Protein AF-A0A317D8Z8-F1 (afdb_monomer_lite)

Foldseek 3Di:
DDAQADEWEPPDFDWDADPVRAIETPLLVVLVVLPQAQAAPPDDAAADELWEWEDDPQFIFIATNVRDGSTTDGDDQDPVSVVNCVVVQWHWYKYFDDPPPDDDDDDPDDPVVVNVCNVSSRMGIHIYGYDD

Organism: NCBI:txid2202420

pLDDT: mean 81.43, std 15.43, range [30.66, 97.88]

Structure (mmCIF, N/CA/C/O backbone):
data_AF-A0A317D8Z8-F1
#
_entry.id   AF-A0A317D8Z8-F1
#
loop_
_atom_site.group_PDB
_atom_site.id
_atom_site.type_symbol
_atom_site.label_atom_id
_atom_site.label_alt_id
_atom_site.label_comp_id
_atom_site.label_asym_id
_atom_site.label_entity_id
_atom_site.label_seq_id
_atom_site.pdbx_PDB_ins_code
_atom_site.Cartn_x
_atom_site.Cartn_y
_atom_site.Cartn_z
_atom_site.occupancy
_atom_site.B_iso_or_equiv
_atom_site.auth_seq_id
_atom_site.auth_comp_id
_atom_site.auth_asym_id
_atom_site.auth_atom_id
_atom_site.pdbx_PDB_model_num
ATOM 1 N N . MET A 1 1 ? 22.132 2.316 -5.472 1.00 50.62 1 MET A N 1
ATOM 2 C CA . MET A 1 1 ? 20.976 1.588 -6.041 1.00 50.62 1 MET A CA 1
ATOM 3 C C . MET A 1 1 ? 19.724 2.402 -5.769 1.00 50.62 1 MET A C 1
ATOM 5 O O . MET A 1 1 ? 19.589 2.885 -4.653 1.00 50.62 1 MET A O 1
ATOM 9 N N . GLY A 1 2 ? 18.871 2.618 -6.773 1.00 65.62 2 GLY A N 1
ATOM 10 C CA . GLY A 1 2 ? 17.578 3.280 -6.573 1.00 65.62 2 GLY A CA 1
ATOM 11 C C . GLY A 1 2 ? 16.590 2.358 -5.855 1.00 65.62 2 GLY A C 1
ATOM 12 O O . GLY A 1 2 ? 16.702 1.140 -5.967 1.00 65.62 2 GLY A O 1
ATOM 13 N N . VAL A 1 3 ? 15.646 2.935 -5.114 1.00 75.38 3 VAL A N 1
ATOM 14 C CA . VAL A 1 3 ? 14.553 2.207 -4.458 1.00 75.38 3 VAL A CA 1
ATOM 15 C C . VAL A 1 3 ? 13.269 2.421 -5.255 1.00 75.38 3 VAL A C 1
ATOM 17 O O . VAL A 1 3 ? 12.921 3.560 -5.558 1.00 75.38 3 VAL A O 1
ATOM 20 N N . ALA A 1 4 ? 12.558 1.337 -5.568 1.00 85.25 4 ALA A N 1
ATOM 21 C CA . ALA A 1 4 ? 11.217 1.405 -6.135 1.00 85.25 4 ALA A CA 1
ATOM 22 C C . ALA A 1 4 ? 10.199 1.712 -5.026 1.00 85.25 4 ALA A C 1
ATOM 24 O O . ALA A 1 4 ? 9.895 0.848 -4.203 1.00 85.25 4 ALA A O 1
ATOM 25 N N . VAL A 1 5 ? 9.697 2.948 -4.990 1.00 86.94 5 VAL A N 1
ATOM 26 C CA . VAL A 1 5 ? 8.629 3.387 -4.076 1.00 86.94 5 VAL A CA 1
ATOM 27 C C . VAL A 1 5 ? 7.332 3.548 -4.860 1.00 86.94 5 VAL A C 1
ATOM 29 O O . VAL A 1 5 ? 7.341 4.201 -5.902 1.00 86.94 5 VAL A O 1
ATOM 32 N N . ALA A 1 6 ? 6.232 2.984 -4.370 1.00 87.94 6 ALA A N 1
ATOM 33 C CA . ALA A 1 6 ? 4.898 3.181 -4.930 1.00 87.94 6 ALA A CA 1
ATOM 34 C C . ALA A 1 6 ? 4.009 3.897 -3.914 1.00 87.94 6 ALA A C 1
ATOM 36 O O . ALA A 1 6 ? 3.829 3.401 -2.802 1.00 87.94 6 ALA A O 1
ATOM 37 N N . TRP A 1 7 ? 3.456 5.046 -4.300 1.00 87.56 7 TRP A N 1
ATOM 38 C CA . TRP A 1 7 ? 2.478 5.768 -3.491 1.00 87.56 7 TRP A CA 1
ATOM 39 C C . TRP A 1 7 ? 1.064 5.445 -3.959 1.00 87.56 7 TRP A C 1
ATOM 41 O O . TRP A 1 7 ? 0.761 5.540 -5.150 1.00 87.56 7 TRP A O 1
ATOM 51 N N . PHE A 1 8 ? 0.208 5.094 -3.012 1.00 88.25 8 PHE A N 1
ATOM 52 C CA . PHE A 1 8 ? -1.209 4.843 -3.205 1.00 88.25 8 PHE A CA 1
ATOM 53 C C . PHE A 1 8 ? -1.992 5.766 -2.282 1.00 88.25 8 PHE A C 1
ATOM 55 O O . PHE A 1 8 ? -1.655 5.926 -1.108 1.00 88.25 8 PHE A O 1
ATOM 62 N N . GLU A 1 9 ? -3.058 6.344 -2.814 1.00 86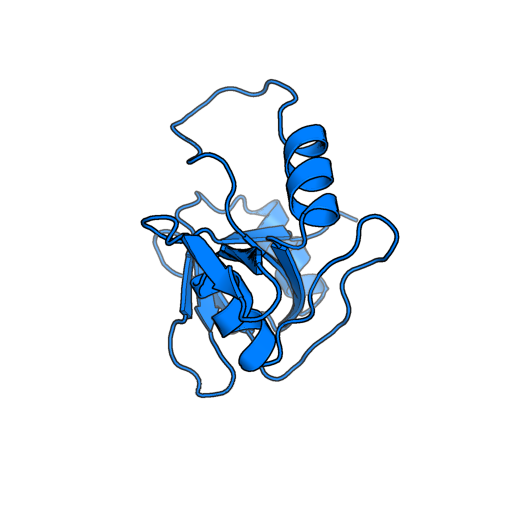.00 9 GLU A N 1
ATOM 63 C CA . GLU A 1 9 ? -3.938 7.227 -2.065 1.00 86.00 9 GLU A CA 1
ATOM 64 C C . GLU A 1 9 ? -5.396 6.801 -2.245 1.00 86.00 9 GLU A C 1
ATOM 66 O O . GLU A 1 9 ? -5.761 6.229 -3.280 1.00 86.00 9 GLU A O 1
ATOM 71 N N . PRO A 1 10 ? -6.247 7.043 -1.239 1.00 81.00 10 PRO A N 1
ATOM 72 C CA . PRO A 1 10 ? -7.679 6.908 -1.421 1.00 81.00 10 PRO A CA 1
ATOM 73 C C . PRO A 1 10 ? -8.185 7.907 -2.468 1.00 81.00 10 PRO A C 1
ATOM 75 O O . PRO A 1 10 ? -7.787 9.069 -2.474 1.00 81.00 10 PRO A O 1
ATOM 78 N N . ALA A 1 11 ? -9.130 7.479 -3.310 1.00 79.62 11 ALA A N 1
ATOM 79 C CA . ALA A 1 11 ? -9.782 8.366 -4.280 1.00 79.62 11 ALA A CA 1
ATOM 80 C C . ALA A 1 11 ? -10.514 9.545 -3.607 1.00 79.62 11 ALA A C 1
ATOM 82 O O . ALA A 1 11 ? -10.665 10.614 -4.195 1.00 79.62 11 ALA A O 1
ATOM 83 N N . SER A 1 12 ? -10.974 9.351 -2.369 1.00 80.38 12 SER A N 1
ATOM 84 C CA . SER A 1 12 ? -11.527 10.392 -1.510 1.00 80.38 12 SER A CA 1
ATOM 85 C C . SER A 1 12 ? -11.217 10.039 -0.061 1.00 80.38 12 SER A C 1
ATOM 87 O O . SER A 1 12 ? -11.571 8.954 0.381 1.00 80.38 12 SER A O 1
ATOM 89 N N . ALA A 1 13 ? -10.544 10.930 0.669 1.00 82.19 13 ALA A N 1
ATOM 90 C CA . ALA A 1 13 ? -10.192 10.679 2.062 1.00 82.19 13 ALA A CA 1
ATOM 91 C C . ALA A 1 13 ? -11.448 10.662 2.949 1.00 82.19 13 ALA A C 1
ATOM 93 O O . ALA A 1 13 ? -12.127 11.686 3.090 1.00 82.19 13 ALA A O 1
ATOM 94 N N . ALA A 1 14 ? -11.722 9.525 3.588 1.00 85.50 14 ALA A N 1
ATOM 95 C CA . ALA A 1 14 ? -12.841 9.363 4.507 1.00 85.50 14 ALA A CA 1
ATOM 96 C C . ALA A 1 14 ? -12.341 9.399 5.956 1.00 85.50 14 ALA A C 1
ATOM 98 O O . ALA A 1 14 ? -11.739 8.453 6.453 1.00 85.50 14 ALA A O 1
ATOM 99 N N . TRP A 1 15 ? -12.588 10.506 6.654 1.00 86.31 15 TRP A N 1
ATOM 100 C CA . TRP A 1 15 ? -12.157 10.663 8.042 1.00 86.31 15 TRP A CA 1
ATOM 101 C C . TRP A 1 15 ? -13.209 10.138 9.012 1.00 86.31 15 TRP A C 1
ATOM 103 O O . TRP A 1 15 ? -14.380 10.498 8.910 1.00 86.31 15 TRP A O 1
ATOM 113 N N . THR A 1 16 ? -12.772 9.342 9.982 1.00 83.69 16 THR A N 1
ATOM 114 C CA . THR A 1 16 ? -13.607 8.820 11.065 1.00 83.69 16 THR A CA 1
ATOM 115 C C . THR A 1 16 ? -12.988 9.148 12.417 1.00 83.69 16 THR A C 1
ATOM 117 O O . THR A 1 16 ? -11.798 9.446 12.522 1.00 83.69 16 THR A O 1
ATOM 120 N N . GLU A 1 17 ? -13.810 9.112 13.456 1.00 86.81 17 GLU A N 1
ATOM 121 C CA . GLU A 1 17 ? -13.383 9.262 14.841 1.00 86.81 17 GLU A CA 1
ATOM 122 C C . GLU A 1 17 ? -13.410 7.890 15.521 1.00 86.81 17 GLU A C 1
ATOM 124 O O . GLU A 1 17 ? -14.349 7.110 15.346 1.00 86.81 17 GLU A O 1
ATOM 129 N N . THR A 1 18 ? -12.350 7.557 16.251 1.00 79.56 18 THR A N 1
ATOM 130 C CA . THR A 1 18 ? -12.292 6.345 17.065 1.00 79.56 18 THR A CA 1
ATOM 131 C C . THR A 1 18 ? -13.128 6.525 18.330 1.00 79.56 18 THR A C 1
ATOM 133 O O . THR A 1 18 ? -13.425 7.638 18.757 1.00 79.56 18 THR A O 1
ATOM 136 N N . LEU A 1 19 ? -13.427 5.419 19.016 1.00 79.19 19 LEU A N 1
ATOM 137 C CA . LEU A 1 19 ? -14.090 5.448 20.328 1.00 79.19 19 LEU A CA 1
ATOM 138 C C . LEU A 1 19 ? -13.326 6.273 21.383 1.00 79.19 19 LEU A C 1
ATOM 140 O O . LEU A 1 19 ? -13.909 6.689 22.377 1.00 79.19 19 LEU A O 1
ATOM 144 N N . THR A 1 20 ? -12.027 6.506 21.174 1.00 81.44 20 THR A N 1
ATOM 145 C CA . THR A 1 20 ? -11.161 7.313 22.046 1.00 81.44 20 THR A CA 1
ATOM 146 C C . THR A 1 20 ? -11.075 8.783 21.618 1.00 81.44 20 THR A C 1
ATOM 148 O O . THR A 1 20 ? -10.217 9.505 22.121 1.00 81.44 20 THR A O 1
ATOM 151 N N . GLY A 1 21 ? -11.911 9.226 20.674 1.00 78.81 21 GLY A N 1
ATOM 152 C CA . GLY A 1 21 ? -11.934 10.604 20.171 1.00 78.81 21 GLY A CA 1
ATOM 153 C C . GLY A 1 21 ? -10.776 10.954 19.232 1.00 78.81 21 GLY A C 1
ATOM 154 O O . GLY A 1 21 ? -10.483 12.123 18.992 1.00 78.81 21 GLY A O 1
ATOM 155 N N . SER A 1 22 ? -10.042 9.954 18.734 1.00 80.56 22 SER A N 1
ATOM 156 C CA . SER A 1 22 ? -8.927 10.179 17.811 1.00 80.56 22 SER A CA 1
ATOM 157 C C . SER A 1 22 ? -9.432 10.157 16.377 1.00 80.56 22 SER A C 1
ATOM 159 O O . SER A 1 22 ? -10.160 9.252 15.985 1.00 80.56 22 SER A O 1
ATOM 161 N N . ARG A 1 23 ? -9.030 11.134 15.567 1.00 82.50 23 ARG A N 1
ATOM 162 C CA . ARG A 1 23 ? -9.386 11.170 14.148 1.00 82.50 23 ARG A CA 1
ATOM 163 C C . ARG A 1 23 ? -8.416 10.308 13.339 1.00 82.50 23 ARG A C 1
ATOM 165 O O . ARG A 1 23 ? -7.207 10.491 13.449 1.00 82.50 23 ARG A O 1
ATOM 172 N N . CYS A 1 24 ? -8.931 9.418 12.499 1.00 84.00 24 CYS A N 1
ATOM 173 C CA . CYS A 1 24 ? -8.144 8.595 11.579 1.00 84.00 24 CYS A CA 1
ATOM 174 C C . CYS A 1 24 ? -8.772 8.572 10.181 1.00 84.00 24 CYS A C 1
ATOM 176 O O . CYS A 1 24 ? -9.927 8.963 9.997 1.00 84.00 24 CYS A O 1
ATOM 178 N N . GLU A 1 25 ? -7.997 8.155 9.179 1.00 89.12 25 GLU A N 1
ATOM 179 C CA . GLU A 1 25 ? -8.529 7.940 7.835 1.00 89.12 25 GLU A CA 1
ATOM 180 C C . GLU A 1 25 ? -8.924 6.472 7.659 1.00 89.12 25 GLU A C 1
ATOM 182 O O . GLU A 1 25 ? -8.140 5.563 7.932 1.00 89.12 25 GLU A O 1
ATOM 187 N N . ALA A 1 26 ? -10.168 6.250 7.246 1.00 88.94 26 ALA A N 1
ATOM 188 C CA . ALA A 1 26 ? -10.822 4.953 7.286 1.00 88.94 26 ALA A CA 1
ATOM 189 C C . ALA A 1 26 ? -10.131 3.909 6.403 1.00 88.94 26 ALA A C 1
ATOM 191 O O . ALA A 1 26 ? -10.052 2.742 6.786 1.00 88.94 26 ALA A O 1
ATOM 192 N N . GLN A 1 27 ? -9.618 4.300 5.238 1.00 91.44 27 GLN A N 1
ATOM 193 C CA . GLN A 1 27 ? -8.992 3.363 4.312 1.00 91.44 27 GLN A CA 1
ATOM 194 C C . GLN A 1 27 ? -7.560 3.016 4.740 1.00 91.44 27 GLN A C 1
ATOM 196 O O . GLN A 1 27 ? -7.137 1.872 4.582 1.00 91.44 27 GLN A O 1
ATOM 201 N N . VAL A 1 28 ? -6.829 3.941 5.363 1.00 91.44 28 VAL A N 1
ATOM 202 C CA . VAL A 1 28 ? -5.548 3.652 6.020 1.00 91.44 28 VAL A CA 1
ATOM 203 C C . VAL A 1 28 ? -5.764 2.663 7.157 1.00 91.44 28 VAL A C 1
ATOM 205 O O . VAL A 1 28 ? -5.037 1.675 7.245 1.00 91.44 28 VAL A O 1
ATOM 208 N N . GLU A 1 29 ? -6.785 2.874 7.989 1.00 91.69 29 GLU A N 1
ATOM 209 C CA . GLU A 1 29 ? -7.122 1.918 9.047 1.00 91.69 29 GLU A CA 1
ATOM 210 C C . GLU A 1 29 ? -7.552 0.562 8.479 1.00 91.69 29 GLU A C 1
ATOM 212 O O . GLU A 1 29 ? -7.149 -0.471 9.009 1.00 91.69 29 GLU A O 1
ATOM 217 N N . ALA A 1 30 ? -8.290 0.530 7.366 1.00 92.62 30 ALA A N 1
ATOM 218 C CA . ALA A 1 30 ? -8.622 -0.718 6.683 1.00 92.62 30 ALA A CA 1
ATOM 219 C C . ALA A 1 30 ? -7.364 -1.456 6.195 1.00 92.62 30 ALA A C 1
ATOM 221 O O . ALA A 1 30 ? -7.239 -2.658 6.425 1.00 92.62 30 ALA A O 1
ATOM 222 N N . ALA A 1 31 ? -6.399 -0.752 5.592 1.00 94.19 31 ALA A N 1
ATOM 223 C CA . ALA A 1 31 ? -5.124 -1.346 5.191 1.00 94.19 31 ALA A CA 1
ATOM 224 C C . ALA A 1 31 ? -4.357 -1.907 6.401 1.00 94.19 31 ALA A C 1
ATOM 226 O O . ALA A 1 31 ? -3.816 -3.013 6.335 1.00 94.19 31 ALA A O 1
ATOM 227 N N . ILE A 1 32 ? -4.364 -1.181 7.525 1.00 92.88 32 ILE A N 1
ATOM 228 C CA . ILE A 1 32 ? -3.735 -1.611 8.780 1.00 92.88 32 ILE A CA 1
ATOM 229 C C . ILE A 1 32 ? -4.403 -2.861 9.350 1.00 92.88 32 ILE A C 1
ATOM 231 O O . ILE A 1 32 ? -3.707 -3.811 9.712 1.00 92.88 32 ILE A O 1
ATOM 235 N N . LEU A 1 33 ? -5.735 -2.901 9.386 1.00 93.44 33 LEU A N 1
ATOM 236 C CA . LEU A 1 33 ? -6.504 -4.066 9.835 1.00 93.44 33 LEU A CA 1
ATOM 237 C C . LEU A 1 33 ? -6.269 -5.293 8.945 1.00 93.44 33 LEU A C 1
ATOM 239 O O . LEU A 1 33 ? -6.236 -6.417 9.439 1.00 93.44 33 LEU A O 1
ATOM 243 N N . LEU A 1 34 ? -6.043 -5.074 7.649 1.00 95.31 34 LEU A N 1
ATOM 244 C CA . LEU A 1 34 ? -5.660 -6.100 6.677 1.00 95.31 34 LEU A CA 1
ATOM 245 C C . LEU A 1 34 ? -4.154 -6.447 6.723 1.00 95.31 34 LEU A C 1
ATOM 247 O O . LEU A 1 34 ? -3.659 -7.219 5.903 1.00 95.31 34 LEU A O 1
ATOM 251 N N . GLY A 1 35 ? -3.397 -5.911 7.682 1.00 94.06 35 GLY A N 1
ATOM 252 C CA . GLY A 1 35 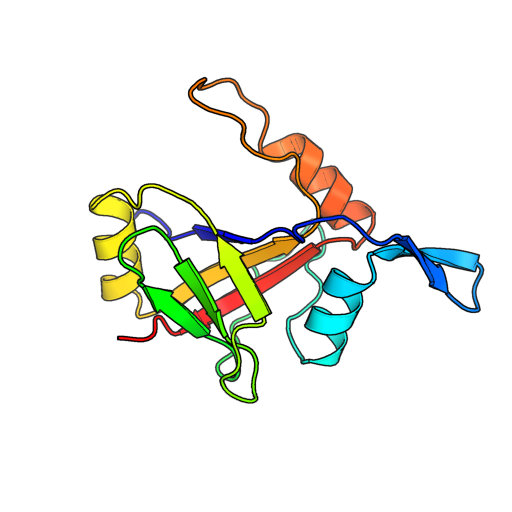? -2.017 -6.313 7.953 1.00 94.06 35 GLY A CA 1
ATOM 253 C C . GLY A 1 35 ? -0.935 -5.491 7.251 1.00 94.06 35 GLY A C 1
ATOM 254 O O . GLY A 1 35 ? 0.230 -5.893 7.291 1.00 94.06 35 GLY A O 1
ATOM 255 N N . LEU A 1 36 ? -1.268 -4.351 6.634 1.00 94.19 36 LEU A N 1
ATOM 256 C CA . LEU A 1 36 ? -0.265 -3.387 6.179 1.00 94.19 36 LEU A CA 1
ATOM 257 C C . LEU A 1 36 ? 0.208 -2.535 7.377 1.00 94.19 36 LEU A C 1
ATOM 259 O O . LEU A 1 36 ? -0.585 -1.795 7.949 1.00 94.19 36 LEU A O 1
ATOM 263 N N . PRO A 1 37 ? 1.480 -2.585 7.800 1.00 91.88 37 PRO A N 1
ATOM 264 C CA . PRO A 1 37 ? 1.914 -1.924 9.026 1.00 91.88 37 PRO A CA 1
ATOM 265 C C . PRO A 1 37 ? 1.760 -0.403 8.968 1.00 91.88 37 PRO A C 1
ATOM 267 O O . PRO A 1 37 ? 2.155 0.243 7.994 1.00 91.88 37 PRO A O 1
ATOM 270 N N . ARG A 1 38 ? 1.269 0.184 10.064 1.00 90.81 38 ARG A N 1
ATOM 271 C CA . ARG A 1 38 ? 1.345 1.632 10.286 1.00 90.81 38 ARG A CA 1
ATOM 272 C C . ARG A 1 38 ? 2.810 2.063 10.267 1.00 90.81 38 ARG A C 1
ATOM 274 O O . ARG A 1 38 ? 3.649 1.402 10.882 1.00 90.81 38 ARG A O 1
ATOM 281 N N . TRP A 1 39 ? 3.122 3.165 9.589 1.00 87.12 39 TRP A N 1
ATOM 282 C CA . TRP A 1 39 ? 4.506 3.607 9.422 1.00 87.12 39 TRP A CA 1
ATOM 283 C C . TRP A 1 39 ? 4.847 4.814 10.311 1.00 87.12 39 TRP A C 1
ATOM 285 O O . TRP A 1 39 ? 4.517 5.946 9.954 1.00 87.12 39 TRP A O 1
ATOM 295 N N . PRO A 1 40 ? 5.523 4.615 11.460 1.00 78.88 40 PRO A N 1
ATOM 296 C CA . PRO A 1 40 ? 5.958 5.719 12.309 1.00 78.88 40 PRO A CA 1
ATOM 297 C C . PRO A 1 40 ? 7.173 6.455 11.716 1.00 78.88 40 PRO A C 1
ATOM 299 O O . PRO A 1 40 ? 7.915 5.931 10.886 1.00 78.88 40 PRO A O 1
ATOM 302 N N . SER A 1 41 ? 7.408 7.686 12.176 1.00 64.75 41 SER A N 1
ATOM 303 C CA . SER A 1 41 ? 8.382 8.635 11.610 1.00 64.75 41 SER A CA 1
ATOM 304 C C . SER A 1 41 ? 9.854 8.189 11.603 1.00 64.75 41 SER A C 1
ATOM 306 O O . SER A 1 41 ? 10.636 8.781 10.861 1.00 64.75 41 SER A O 1
ATOM 308 N N . ALA A 1 42 ? 10.230 7.145 12.351 1.00 61.00 42 ALA A N 1
ATOM 309 C CA . ALA A 1 42 ? 11.627 6.809 12.648 1.00 61.00 42 ALA A CA 1
ATOM 310 C C . ALA A 1 42 ? 12.111 5.428 12.159 1.00 61.00 42 ALA A C 1
ATOM 312 O O . ALA A 1 42 ? 13.244 5.052 12.457 1.00 61.00 42 ALA A O 1
ATOM 313 N N . THR A 1 43 ? 11.301 4.654 11.432 1.00 70.31 43 THR A N 1
ATOM 314 C CA . THR A 1 43 ? 11.677 3.284 11.034 1.00 70.31 43 THR A CA 1
ATOM 315 C C . THR A 1 43 ? 11.646 3.082 9.525 1.00 70.31 43 THR A C 1
ATOM 317 O O . THR A 1 43 ? 10.929 3.765 8.797 1.00 70.31 43 THR A O 1
ATOM 320 N N . HIS A 1 44 ? 12.435 2.131 9.024 1.00 79.88 44 HIS A N 1
ATOM 321 C CA . HIS A 1 44 ? 12.216 1.612 7.676 1.00 79.88 44 HIS A CA 1
ATOM 322 C C . HIS A 1 44 ? 10.894 0.823 7.646 1.00 79.88 44 HIS A C 1
ATOM 324 O O . HIS A 1 44 ? 10.586 0.154 8.637 1.00 79.88 44 HIS A O 1
ATOM 330 N N . PRO A 1 45 ? 10.123 0.865 6.541 1.00 84.88 45 PRO A N 1
ATOM 331 C CA . PRO A 1 45 ? 8.939 0.025 6.395 1.00 84.88 45 PRO A CA 1
ATOM 332 C C . PRO A 1 45 ? 9.293 -1.448 6.614 1.00 84.88 45 PRO A C 1
ATOM 334 O O . PRO A 1 45 ? 10.340 -1.911 6.151 1.00 84.88 45 PRO A O 1
ATOM 337 N N . ALA A 1 46 ? 8.433 -2.189 7.309 1.00 90.38 46 ALA A N 1
ATOM 338 C CA . ALA A 1 46 ? 8.619 -3.627 7.474 1.00 90.38 46 ALA A CA 1
ATOM 339 C C . ALA A 1 46 ? 8.413 -4.354 6.136 1.00 90.38 46 ALA A C 1
ATOM 341 O O . ALA A 1 46 ? 7.808 -3.812 5.214 1.00 90.38 46 ALA A O 1
ATOM 342 N N . ARG A 1 47 ? 8.906 -5.588 6.013 1.00 92.81 47 ARG A N 1
ATOM 343 C CA . ARG A 1 47 ? 8.601 -6.445 4.860 1.00 92.81 47 ARG A CA 1
ATOM 344 C C . ARG A 1 47 ? 7.362 -7.284 5.162 1.00 92.81 47 ARG A C 1
ATOM 346 O O . ARG A 1 47 ? 7.305 -7.905 6.219 1.00 92.81 47 ARG A O 1
ATOM 353 N N . VAL A 1 48 ? 6.415 -7.329 4.232 1.00 95.44 48 VAL A N 1
ATOM 354 C CA . VAL A 1 48 ? 5.221 -8.184 4.302 1.00 95.44 48 VAL A CA 1
ATOM 355 C C . VAL A 1 48 ? 5.043 -8.923 2.980 1.00 95.44 48 VAL A C 1
ATOM 357 O O . VAL A 1 48 ? 5.327 -8.381 1.917 1.00 95.44 48 VAL A O 1
ATOM 360 N N . THR A 1 49 ? 4.605 -10.177 3.043 1.00 95.44 49 THR A N 1
ATOM 361 C CA . THR A 1 49 ? 4.455 -11.056 1.867 1.00 95.44 49 THR A CA 1
ATOM 362 C C . THR A 1 49 ? 3.003 -11.332 1.502 1.00 95.44 49 THR A C 1
ATOM 364 O O . THR A 1 49 ? 2.745 -11.941 0.473 1.00 95.44 49 THR A O 1
ATOM 367 N N . THR A 1 50 ? 2.061 -10.919 2.351 1.00 96.25 50 THR A N 1
ATOM 368 C CA . THR A 1 50 ? 0.624 -11.099 2.130 1.00 96.25 50 THR A CA 1
ATOM 369 C C . THR A 1 50 ? 0.042 -10.042 1.196 1.00 96.25 50 THR A C 1
ATOM 371 O O . THR A 1 50 ? -0.972 -10.290 0.573 1.00 96.25 50 THR A O 1
ATOM 374 N N . TRP A 1 51 ? 0.689 -8.886 1.064 1.00 97.88 51 TRP A N 1
ATOM 375 C CA . TRP A 1 51 ? 0.326 -7.844 0.102 1.00 97.88 51 TRP A CA 1
ATOM 376 C C . TRP A 1 51 ? 1.200 -7.932 -1.149 1.00 97.88 51 TRP A C 1
ATOM 378 O O . TRP A 1 51 ? 2.260 -8.554 -1.115 1.00 97.88 51 TRP A O 1
ATOM 388 N N . GLY A 1 52 ? 0.816 -7.256 -2.232 1.00 97.00 52 GLY A N 1
ATOM 389 C CA . GLY A 1 52 ? 1.647 -7.180 -3.437 1.00 97.00 52 GLY A CA 1
ATOM 390 C C . GLY A 1 52 ? 1.368 -5.955 -4.299 1.00 97.00 52 GLY A C 1
ATOM 391 O O . GLY A 1 52 ? 0.303 -5.349 -4.208 1.00 97.00 52 GLY A O 1
ATOM 392 N N . VAL A 1 53 ? 2.330 -5.584 -5.145 1.00 96.12 53 VAL A N 1
ATOM 393 C CA . VAL A 1 53 ? 2.168 -4.521 -6.149 1.00 96.12 53 VAL A CA 1
ATOM 394 C C . VAL A 1 53 ? 2.223 -5.125 -7.544 1.00 96.12 53 VAL A C 1
ATOM 396 O O . VAL A 1 53 ? 3.244 -5.691 -7.921 1.00 96.12 53 VAL A O 1
ATOM 399 N N . GLY A 1 54 ? 1.144 -4.975 -8.309 1.00 93.62 54 GLY A N 1
ATOM 400 C CA . GLY A 1 54 ? 1.058 -5.397 -9.707 1.00 93.62 54 GLY A CA 1
ATOM 401 C C . GLY A 1 54 ? 1.283 -4.243 -10.682 1.00 93.62 54 GLY A C 1
ATOM 402 O O . GLY A 1 54 ? 0.847 -3.110 -10.443 1.00 93.62 54 GLY A O 1
ATOM 403 N N . LEU A 1 55 ? 1.944 -4.542 -11.803 1.00 89.62 55 LEU A N 1
ATOM 404 C CA . LEU A 1 55 ? 2.100 -3.617 -12.927 1.00 89.62 55 LEU A CA 1
ATOM 405 C C . LEU A 1 55 ? 0.824 -3.586 -13.780 1.00 89.62 55 LEU A C 1
ATOM 407 O O . LEU A 1 55 ? 0.229 -4.620 -14.078 1.00 89.62 55 LEU A O 1
ATOM 411 N N . ARG A 1 56 ? 0.414 -2.397 -14.225 1.00 86.50 56 ARG A N 1
ATOM 412 C CA . ARG A 1 56 ? -0.679 -2.208 -15.189 1.00 86.50 56 ARG A CA 1
ATOM 413 C C . ARG A 1 56 ? -0.223 -1.315 -16.337 1.00 86.50 56 ARG A C 1
ATOM 415 O O . ARG A 1 56 ? 0.730 -0.555 -16.207 1.00 86.50 56 ARG A O 1
ATOM 422 N N . ALA A 1 57 ? -0.965 -1.348 -17.445 1.00 80.00 57 ALA A N 1
ATOM 423 C CA . ALA A 1 57 ? -0.687 -0.512 -18.616 1.00 80.00 57 ALA A CA 1
ATOM 424 C C . ALA A 1 57 ? -0.633 0.997 -18.299 1.00 80.00 57 ALA A C 1
ATOM 426 O O . ALA A 1 57 ? 0.073 1.736 -18.972 1.00 80.00 57 ALA A O 1
ATOM 427 N N . THR A 1 58 ? -1.371 1.452 -17.280 1.00 76.44 58 THR A N 1
ATOM 428 C CA . THR A 1 58 ? -1.514 2.875 -16.927 1.00 76.44 58 THR A CA 1
ATOM 429 C C . THR A 1 58 ? -1.119 3.187 -15.478 1.00 76.44 58 THR A C 1
ATOM 431 O O . THR A 1 58 ? -1.578 4.189 -14.931 1.00 76.44 58 THR A O 1
ATOM 434 N N . GLY A 1 59 ? -0.338 2.321 -14.819 1.00 87.56 59 GLY A N 1
ATOM 435 C CA . GLY A 1 59 ? 0.107 2.550 -13.440 1.00 87.56 59 GLY A CA 1
ATOM 436 C C . GLY A 1 59 ? 0.282 1.272 -12.623 1.00 87.56 59 GLY A C 1
ATOM 437 O O . GLY A 1 59 ? 0.672 0.232 -13.151 1.00 87.56 59 GLY A O 1
ATOM 438 N N . LEU A 1 60 ? -0.013 1.352 -11.325 1.00 91.56 60 LEU A N 1
ATOM 439 C CA . LEU A 1 60 ? 0.175 0.262 -10.362 1.00 91.56 60 LEU A CA 1
ATOM 440 C C . LEU A 1 60 ? -1.139 -0.111 -9.674 1.00 91.56 60 LEU A C 1
ATOM 442 O O . LEU A 1 60 ? -2.021 0.733 -9.489 1.00 91.56 60 LEU A O 1
ATOM 446 N N . ALA A 1 61 ? -1.244 -1.365 -9.246 1.00 94.44 61 ALA A N 1
ATOM 447 C CA . ALA A 1 61 ? -2.290 -1.835 -8.344 1.00 94.44 61 ALA A CA 1
ATOM 448 C C . ALA A 1 61 ? -1.668 -2.383 -7.059 1.00 94.44 61 ALA A C 1
ATOM 450 O O . ALA A 1 61 ? -0.718 -3.162 -7.113 1.00 94.44 61 ALA A O 1
ATOM 451 N N . LEU A 1 62 ? -2.210 -1.982 -5.913 1.00 95.88 62 LEU A N 1
ATOM 452 C CA . LEU A 1 62 ? -1.908 -2.570 -4.614 1.00 95.88 62 LEU A CA 1
ATOM 453 C C . LEU A 1 62 ? -2.931 -3.672 -4.340 1.00 95.88 62 LEU A C 1
ATOM 455 O O . LEU A 1 62 ? -4.130 -3.396 -4.311 1.00 95.88 62 LEU A O 1
ATOM 459 N N . HIS A 1 63 ? -2.459 -4.898 -4.146 1.00 97.44 63 HIS A N 1
ATOM 460 C CA . HIS A 1 63 ? -3.276 -6.066 -3.843 1.00 97.44 63 HIS A CA 1
ATOM 461 C C . HIS A 1 63 ? -3.225 -6.384 -2.350 1.00 97.44 63 HIS A C 1
ATOM 463 O O . HIS A 1 63 ? -2.140 -6.412 -1.758 1.00 97.44 63 HIS A O 1
ATOM 469 N N . ASP A 1 64 ? -4.396 -6.621 -1.766 1.00 96.81 64 ASP A N 1
ATOM 470 C CA . ASP A 1 64 ? -4.554 -7.034 -0.372 1.00 96.81 64 ASP A CA 1
ATOM 471 C C . ASP A 1 64 ? -4.273 -8.546 -0.180 1.00 96.81 64 ASP A C 1
ATOM 473 O O . ASP A 1 64 ? -4.063 -9.268 -1.161 1.00 96.81 64 ASP A O 1
ATOM 477 N N . PRO A 1 65 ? -4.302 -9.067 1.065 1.00 97.19 65 PRO A N 1
ATOM 478 C CA . PRO A 1 65 ? -4.084 -10.490 1.348 1.00 97.19 65 PRO A CA 1
ATOM 479 C C . PRO A 1 65 ? -5.073 -11.468 0.725 1.00 97.19 65 PRO A C 1
ATOM 481 O O . PRO A 1 65 ? -4.808 -12.670 0.709 1.00 97.19 65 PRO A O 1
ATOM 484 N N . THR A 1 66 ? -6.210 -10.985 0.234 1.00 96.25 66 THR A N 1
ATOM 485 C CA . THR A 1 66 ? -7.204 -11.803 -0.468 1.00 96.25 66 THR A CA 1
ATOM 486 C C . THR A 1 66 ? -6.964 -11.829 -1.981 1.00 96.25 66 THR A C 1
ATOM 488 O O . THR A 1 66 ? -7.625 -12.575 -2.701 1.00 96.25 66 THR A O 1
ATOM 491 N N . GLY A 1 67 ? -5.996 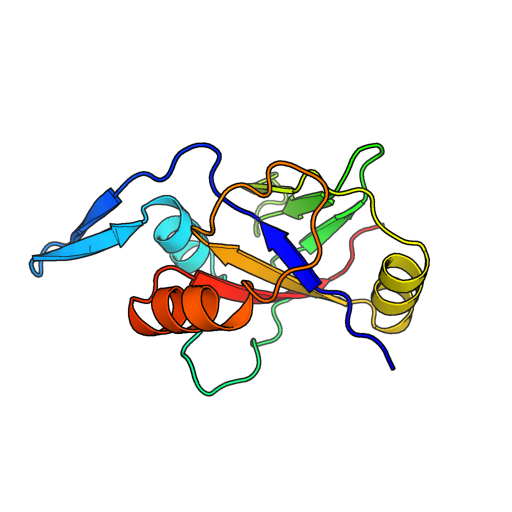-11.046 -2.471 1.00 94.81 67 GLY A N 1
ATOM 492 C CA . GLY A 1 67 ? -5.670 -10.888 -3.887 1.00 94.81 67 GLY A CA 1
ATOM 493 C C . GLY A 1 67 ? -6.505 -9.818 -4.595 1.00 94.81 67 GLY A C 1
ATOM 494 O O . GLY A 1 67 ? -6.267 -9.540 -5.776 1.00 94.81 67 GLY A O 1
ATOM 495 N N . HIS A 1 68 ? -7.453 -9.183 -3.900 1.00 96.00 68 HIS A N 1
ATOM 496 C CA . HIS A 1 68 ? -8.258 -8.103 -4.457 1.00 96.00 68 HIS A CA 1
ATOM 497 C C . HIS A 1 68 ? -7.450 -6.808 -4.558 1.00 96.00 68 HIS A C 1
ATOM 499 O O . HIS A 1 68 ? -6.542 -6.546 -3.770 1.00 96.00 68 HIS A O 1
ATOM 505 N N . VAL A 1 69 ? -7.779 -5.982 -5.556 1.00 95.31 69 VAL A N 1
ATOM 506 C CA . VAL A 1 69 ? -7.155 -4.664 -5.685 1.00 95.31 69 VAL A CA 1
ATOM 507 C C . VAL A 1 69 ? -7.717 -3.748 -4.608 1.00 95.31 69 VAL A C 1
ATOM 509 O O . VAL A 1 69 ? -8.894 -3.397 -4.632 1.00 95.31 69 VAL A O 1
ATOM 512 N N . PHE A 1 70 ? -6.843 -3.334 -3.701 1.00 94.69 70 PHE A N 1
ATOM 513 C CA . PHE A 1 70 ? -7.147 -2.396 -2.633 1.00 94.69 70 PHE A CA 1
ATOM 514 C C . PHE A 1 70 ? -7.085 -0.944 -3.117 1.00 94.69 70 PHE A C 1
ATOM 516 O O . PHE A 1 70 ? -7.939 -0.126 -2.779 1.00 94.69 70 PHE A O 1
ATOM 523 N N . ALA A 1 71 ? -6.070 -0.615 -3.921 1.00 92.88 71 ALA A N 1
ATOM 524 C CA . ALA A 1 71 ? -5.851 0.740 -4.412 1.00 92.88 71 ALA A CA 1
ATOM 525 C C . ALA A 1 71 ? -5.135 0.759 -5.762 1.00 92.88 71 ALA A C 1
ATOM 527 O O . ALA A 1 71 ? -4.365 -0.143 -6.095 1.00 92.88 71 ALA A O 1
ATOM 528 N N . TYR A 1 72 ? -5.349 1.836 -6.513 1.00 90.75 72 TYR A N 1
ATOM 529 C CA . TYR A 1 72 ? -4.622 2.120 -7.743 1.00 90.75 72 TYR A CA 1
ATOM 530 C C . TYR A 1 72 ? -3.701 3.318 -7.539 1.00 90.75 72 TYR A C 1
ATOM 532 O O . TYR A 1 72 ? -4.034 4.247 -6.809 1.00 90.75 72 TYR A O 1
ATOM 540 N N . SER A 1 73 ? -2.561 3.301 -8.217 1.00 85.12 73 SER A N 1
ATOM 541 C CA . SER A 1 73 ? -1.704 4.471 -8.378 1.00 85.12 73 SER A CA 1
ATOM 542 C C . SER A 1 73 ? -1.636 4.801 -9.860 1.00 85.12 73 SER A C 1
ATOM 544 O O . SER A 1 73 ? -1.314 3.932 -10.677 1.00 85.12 73 SER A O 1
ATOM 546 N N . VAL A 1 74 ? -1.978 6.040 -10.210 1.00 69.25 74 VAL A N 1
ATOM 547 C CA . VAL A 1 74 ? -1.837 6.551 -11.574 1.00 69.25 74 VAL A CA 1
ATOM 548 C C . VAL A 1 74 ? -0.484 7.241 -11.650 1.00 69.25 74 VAL A C 1
ATOM 550 O O . VAL A 1 74 ? -0.323 8.361 -11.177 1.00 69.25 74 VAL A O 1
ATOM 553 N N . ALA A 1 75 ? 0.499 6.555 -12.221 1.00 67.19 75 ALA A N 1
ATOM 554 C CA . ALA A 1 75 ? 1.822 7.113 -12.448 1.00 67.19 75 ALA A CA 1
ATOM 555 C C . ALA A 1 75 ? 2.397 6.545 -13.744 1.00 67.19 75 ALA A C 1
ATOM 557 O O . ALA A 1 75 ? 2.325 5.339 -13.988 1.00 67.19 75 ALA A O 1
ATOM 558 N N . GLU A 1 76 ? 2.998 7.409 -14.560 1.00 68.94 76 GLU A N 1
ATOM 559 C CA . GLU A 1 76 ? 3.944 6.960 -15.575 1.00 68.94 76 GLU A CA 1
ATOM 560 C C . GLU A 1 76 ? 5.136 6.338 -14.838 1.00 68.94 76 GLU A C 1
ATOM 562 O O . GLU A 1 76 ? 5.802 7.008 -14.049 1.00 68.94 76 GLU A O 1
ATOM 567 N N . ILE A 1 77 ? 5.353 5.034 -15.023 1.00 76.00 77 ILE A N 1
ATOM 568 C CA . ILE A 1 77 ? 6.386 4.288 -14.301 1.00 76.00 77 ILE A CA 1
ATOM 569 C C . ILE A 1 77 ? 7.691 4.419 -15.089 1.00 76.00 77 ILE A C 1
ATOM 571 O O . ILE A 1 77 ? 7.814 3.810 -16.157 1.00 76.00 77 ILE A O 1
ATOM 575 N N . PRO A 1 78 ? 8.699 5.158 -14.595 1.00 80.31 78 PRO A N 1
ATOM 576 C CA . PRO A 1 78 ? 9.939 5.285 -15.331 1.00 80.31 78 PRO A CA 1
ATOM 577 C C . PRO A 1 78 ? 10.696 3.947 -15.332 1.00 80.31 78 PRO A C 1
ATOM 579 O O . PRO A 1 78 ? 10.611 3.137 -14.403 1.00 80.31 78 PRO A O 1
ATOM 582 N N . SER A 1 79 ? 11.466 3.691 -16.389 1.00 80.75 79 SER A N 1
ATOM 583 C CA . SER A 1 79 ? 12.157 2.407 -16.586 1.00 80.75 79 SER A CA 1
ATOM 584 C C . SER A 1 79 ? 13.121 2.059 -15.444 1.00 80.75 79 SER A C 1
ATOM 586 O O . SER A 1 79 ? 13.235 0.895 -15.062 1.00 80.75 79 SER A O 1
ATOM 588 N N . ASN A 1 80 ? 13.765 3.060 -14.836 1.00 83.69 80 ASN A N 1
ATOM 589 C CA . ASN A 1 80 ? 14.652 2.877 -13.684 1.00 83.69 80 ASN A CA 1
ATOM 590 C C . ASN A 1 80 ? 13.923 2.338 -12.437 1.00 83.69 80 ASN A C 1
ATOM 592 O O . ASN A 1 80 ? 14.504 1.544 -11.696 1.00 83.69 80 ASN A O 1
ATOM 596 N N . TRP A 1 81 ? 12.660 2.716 -12.230 1.00 87.12 81 TRP A N 1
ATOM 597 C CA . TRP A 1 81 ? 11.812 2.211 -11.155 1.00 87.12 81 TRP A CA 1
ATOM 598 C C . TRP A 1 81 ? 11.525 0.726 -11.366 1.00 87.12 81 TRP A C 1
ATOM 600 O O . TRP A 1 81 ? 11.735 -0.077 -10.460 1.00 87.12 81 TRP A O 1
ATOM 610 N N . THR A 1 82 ? 11.136 0.349 -12.590 1.00 85.00 82 THR A N 1
ATOM 611 C CA . THR A 1 82 ? 10.820 -1.048 -12.935 1.00 85.00 82 THR A CA 1
ATOM 612 C C . THR A 1 82 ? 12.047 -1.943 -12.785 1.00 85.00 82 THR A C 1
ATOM 614 O O . THR A 1 82 ? 11.955 -3.030 -12.214 1.00 85.00 82 THR A O 1
ATOM 617 N N . THR A 1 83 ? 13.215 -1.474 -13.229 1.00 87.06 83 THR A N 1
ATOM 618 C CA . THR A 1 83 ? 14.486 -2.187 -13.047 1.00 87.06 83 THR A CA 1
ATOM 619 C C . THR A 1 83 ? 14.815 -2.384 -11.567 1.00 87.06 83 THR A C 1
ATOM 621 O O . THR A 1 83 ? 15.186 -3.487 -11.172 1.00 87.06 83 THR A O 1
ATOM 624 N N . ALA A 1 84 ? 14.644 -1.352 -10.732 1.00 86.50 84 ALA A N 1
ATOM 625 C CA . ALA A 1 84 ? 14.883 -1.455 -9.292 1.00 86.50 84 ALA A CA 1
ATOM 626 C C . ALA A 1 84 ? 13.905 -2.425 -8.604 1.00 86.50 84 ALA A C 1
ATOM 628 O O . ALA A 1 84 ? 14.335 -3.252 -7.800 1.00 86.50 84 ALA A O 1
ATOM 629 N N . ALA A 1 85 ? 12.615 -2.363 -8.951 1.00 87.56 85 ALA A N 1
ATOM 630 C CA . ALA A 1 85 ? 11.581 -3.242 -8.407 1.00 87.56 85 ALA A CA 1
ATOM 631 C C . ALA A 1 85 ? 11.858 -4.715 -8.744 1.00 87.56 85 ALA A C 1
ATOM 633 O O . ALA A 1 85 ? 11.827 -5.569 -7.858 1.00 87.56 85 ALA A O 1
ATOM 634 N N . ARG A 1 86 ? 12.198 -5.004 -10.009 1.00 90.56 86 ARG A N 1
ATOM 635 C CA . ARG A 1 86 ? 12.545 -6.359 -10.469 1.00 90.56 86 ARG A CA 1
ATOM 636 C C . ARG A 1 86 ? 13.827 -6.876 -9.822 1.00 90.56 86 ARG A C 1
ATOM 638 O O . ARG A 1 86 ? 13.853 -8.014 -9.373 1.00 90.56 86 ARG A O 1
ATOM 645 N N . ALA A 1 87 ? 14.866 -6.045 -9.722 1.00 90.25 87 ALA A N 1
ATOM 646 C CA . ALA A 1 87 ? 16.132 -6.440 -9.101 1.00 90.25 87 ALA A CA 1
ATOM 647 C C . ALA A 1 87 ? 15.981 -6.798 -7.612 1.00 90.25 87 ALA A C 1
ATOM 649 O O . ALA A 1 87 ? 16.683 -7.676 -7.116 1.00 90.25 87 ALA A O 1
ATOM 650 N N . LEU A 1 88 ? 15.075 -6.124 -6.897 1.00 88.31 88 LEU A N 1
ATOM 651 C CA . LEU A 1 88 ? 14.813 -6.370 -5.476 1.00 88.31 88 LEU A CA 1
ATOM 652 C C . LEU A 1 88 ? 13.717 -7.417 -5.222 1.00 88.31 88 LEU A C 1
ATOM 654 O O . LEU A 1 88 ? 13.570 -7.863 -4.081 1.00 88.31 88 LEU A O 1
ATOM 658 N N . GLY A 1 89 ? 12.922 -7.762 -6.242 1.00 90.94 89 GLY A N 1
ATOM 659 C CA . GLY A 1 89 ? 11.698 -8.560 -6.102 1.00 90.94 89 GLY A CA 1
ATOM 660 C C . GLY A 1 89 ? 10.660 -7.924 -5.168 1.00 90.94 89 GLY A C 1
ATOM 661 O O . GLY A 1 89 ? 9.778 -8.612 -4.658 1.00 90.94 89 GLY A O 1
ATOM 662 N N . ALA A 1 90 ? 10.802 -6.630 -4.873 1.00 91.56 90 ALA A N 1
ATOM 663 C CA . ALA A 1 90 ? 10.015 -5.934 -3.869 1.00 91.56 90 ALA A CA 1
ATOM 664 C C . ALA A 1 90 ? 9.903 -4.437 -4.170 1.00 91.56 90 ALA A C 1
ATOM 666 O O . ALA A 1 90 ? 10.816 -3.817 -4.721 1.00 91.56 90 ALA A O 1
ATOM 667 N N . VAL A 1 91 ? 8.793 -3.858 -3.729 1.00 89.81 91 VAL A N 1
ATOM 668 C CA . VAL A 1 91 ? 8.453 -2.440 -3.848 1.00 89.81 91 VAL A CA 1
ATOM 669 C C . VAL A 1 91 ? 8.152 -1.896 -2.456 1.00 89.81 91 VAL A C 1
ATOM 671 O O . VAL A 1 91 ? 7.461 -2.546 -1.674 1.00 89.81 91 VAL A O 1
ATOM 674 N N . ALA A 1 92 ? 8.655 -0.706 -2.132 1.00 90.50 92 ALA A N 1
ATOM 675 C CA . ALA A 1 92 ? 8.228 0.022 -0.943 1.00 90.50 92 AL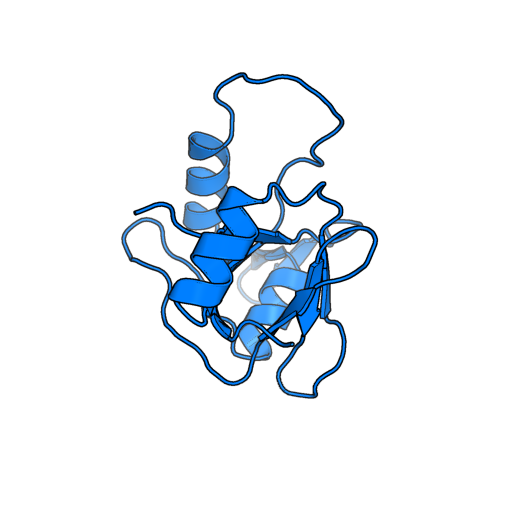A A CA 1
ATOM 676 C C . ALA A 1 92 ? 6.861 0.659 -1.232 1.00 90.50 92 ALA A C 1
ATOM 678 O O . ALA A 1 92 ? 6.782 1.740 -1.818 1.00 90.50 92 ALA A O 1
ATOM 679 N N . ALA A 1 93 ? 5.786 -0.039 -0.876 1.00 91.56 93 ALA A N 1
ATOM 680 C CA . ALA A 1 93 ? 4.425 0.456 -1.004 1.00 91.56 93 ALA A CA 1
ATOM 681 C C . ALA A 1 93 ? 4.093 1.368 0.178 1.00 91.56 93 ALA A C 1
ATOM 683 O O . ALA A 1 93 ? 4.320 1.010 1.336 1.00 91.56 93 ALA A O 1
ATOM 684 N N . VAL A 1 94 ? 3.543 2.538 -0.124 1.00 90.56 94 VAL A N 1
ATOM 685 C CA . VAL A 1 94 ? 3.054 3.501 0.857 1.00 90.56 94 VAL A CA 1
ATOM 686 C C . VAL A 1 94 ? 1.597 3.793 0.535 1.00 90.56 94 VAL A C 1
ATOM 688 O O . VAL A 1 94 ? 1.290 4.212 -0.578 1.00 90.56 94 VAL A O 1
ATOM 691 N N . TYR A 1 95 ? 0.714 3.552 1.497 1.00 90.88 95 TYR A N 1
ATOM 692 C CA . TYR A 1 95 ? -0.704 3.864 1.417 1.00 90.88 95 TYR A CA 1
ATOM 693 C C . TYR A 1 95 ? -1.041 4.959 2.424 1.00 90.88 95 TYR A C 1
ATOM 695 O O . TYR A 1 95 ? -0.801 4.797 3.623 1.00 90.88 95 TYR A O 1
ATOM 703 N N . GLY A 1 96 ? -1.595 6.072 1.962 1.00 88.12 96 GLY A N 1
ATOM 704 C CA . GLY A 1 96 ? -1.975 7.162 2.850 1.00 88.12 96 GLY A CA 1
ATOM 705 C C . GLY A 1 96 ? -2.579 8.345 2.121 1.00 88.12 96 GLY A C 1
ATOM 706 O O . GLY A 1 96 ? -2.508 8.458 0.897 1.00 88.12 96 GLY A O 1
ATOM 707 N N . VAL A 1 97 ? -3.157 9.260 2.892 1.00 76.81 97 VAL A N 1
ATOM 708 C CA . VAL A 1 97 ? -3.655 10.525 2.350 1.00 76.81 97 VAL A CA 1
ATOM 709 C C . VAL A 1 97 ? -2.474 11.465 2.116 1.00 76.81 97 VAL A C 1
ATOM 711 O O . VAL A 1 97 ? -1.950 12.082 3.044 1.00 76.81 97 VAL A O 1
ATOM 714 N N . GLY A 1 98 ? -2.052 11.571 0.858 1.00 62.44 98 GLY A N 1
ATOM 715 C CA . GLY A 1 98 ? -1.185 12.639 0.353 1.00 62.44 98 GLY A CA 1
ATOM 716 C C . GLY A 1 98 ? -2.005 13.684 -0.416 1.00 62.44 98 GLY A C 1
ATOM 717 O O . GLY A 1 98 ? -3.218 13.530 -0.545 1.00 62.44 98 GLY A O 1
ATOM 718 N N . PRO A 1 99 ? -1.414 14.789 -0.907 1.00 46.50 99 PRO A N 1
ATOM 719 C CA . PRO A 1 99 ? -2.084 15.544 -1.959 1.00 46.50 99 PRO A CA 1
ATOM 720 C C . PRO A 1 99 ? -2.118 14.714 -3.243 1.00 46.50 99 PRO A C 1
ATOM 722 O O . PRO A 1 99 ? -1.075 14.181 -3.624 1.00 46.50 99 PRO A O 1
ATOM 725 N N . LEU A 1 100 ? -3.253 14.750 -3.954 1.00 42.91 100 LEU A N 1
ATOM 726 C CA . LEU A 1 100 ? -3.315 14.413 -5.377 1.00 42.91 100 LEU A CA 1
ATOM 727 C C . LEU A 1 100 ? -2.133 15.084 -6.089 1.00 42.91 100 LEU A C 1
ATOM 729 O O . LEU A 1 100 ? -2.043 16.317 -6.121 1.00 42.91 100 LEU A O 1
ATOM 733 N N . GLN A 1 101 ? -1.249 14.296 -6.699 1.00 42.94 101 GLN A N 1
ATOM 734 C CA . GLN A 1 101 ? -0.315 14.828 -7.683 1.00 42.94 101 GLN A CA 1
ATOM 735 C C . GLN A 1 101 ? -1.101 15.201 -8.943 1.00 42.94 101 GLN A C 1
ATOM 737 O O . GLN A 1 101 ? -1.205 14.430 -9.894 1.00 42.94 101 GLN A O 1
ATOM 742 N N . GLN A 1 102 ? -1.646 16.415 -8.978 1.00 37.22 102 GLN A N 1
ATOM 743 C CA . GLN A 1 102 ? -1.935 17.056 -10.253 1.00 37.22 102 GLN A CA 1
ATOM 744 C C . GLN A 1 102 ? -0.608 17.552 -10.839 1.00 37.22 102 GLN A C 1
ATOM 746 O O . GLN A 1 102 ? -0.071 18.560 -10.406 1.00 37.22 102 GLN A O 1
ATOM 751 N N . ALA A 1 103 ? -0.088 16.780 -11.794 1.00 40.31 103 ALA A N 1
ATOM 752 C CA . ALA A 1 103 ? 0.762 17.197 -12.910 1.00 40.31 103 ALA A CA 1
ATOM 753 C C . ALA A 1 103 ? 2.000 18.110 -12.650 1.00 40.31 103 ALA A C 1
ATOM 755 O O . ALA A 1 103 ? 1.901 19.292 -12.352 1.00 40.31 103 ALA A O 1
ATOM 756 N N . VAL A 1 104 ? 3.180 17.576 -13.004 1.00 41.94 104 VAL A N 1
ATOM 757 C CA . VAL A 1 104 ? 4.218 18.262 -13.818 1.00 41.94 104 VAL A CA 1
ATOM 758 C C . VAL A 1 104 ? 5.041 19.412 -13.184 1.00 41.94 104 VAL A C 1
ATOM 760 O O . VAL A 1 104 ? 5.608 20.208 -13.922 1.00 41.94 104 VAL A O 1
ATOM 763 N N . HIS A 1 105 ? 5.279 19.471 -11.865 1.00 30.66 105 HIS A N 1
ATOM 764 C CA . HIS A 1 105 ? 6.363 20.341 -11.348 1.00 30.66 105 HIS A CA 1
ATOM 765 C C . HIS A 1 105 ? 7.283 19.701 -10.289 1.00 30.66 105 HIS A C 1
ATOM 767 O O . HIS A 1 105 ? 6.794 19.104 -9.329 1.00 30.66 105 HIS A O 1
ATOM 773 N N . PRO A 1 106 ? 8.623 19.836 -10.432 1.00 39.38 106 PRO A N 1
ATOM 774 C CA . PRO A 1 106 ? 9.597 19.373 -9.455 1.00 39.38 106 PRO A CA 1
ATOM 775 C C . PRO A 1 106 ? 9.892 20.494 -8.444 1.00 39.38 106 PRO A C 1
ATOM 777 O O . PRO A 1 106 ? 10.890 21.196 -8.562 1.00 39.38 106 PRO A O 1
ATOM 780 N N . GLU A 1 107 ? 9.035 20.668 -7.441 1.00 40.81 107 GLU A N 1
ATOM 781 C CA . GLU A 1 107 ? 9.378 21.427 -6.228 1.00 40.81 107 GLU A CA 1
ATOM 782 C C . GLU A 1 107 ? 9.316 20.523 -4.983 1.00 40.81 107 GLU A C 1
ATOM 784 O O . GLU A 1 107 ? 8.634 19.490 -4.992 1.00 40.81 107 GLU A O 1
ATOM 789 N N . PRO A 1 108 ? 10.061 20.843 -3.907 1.00 46.06 108 PRO A N 1
ATOM 790 C CA . PRO A 1 108 ? 10.287 19.929 -2.794 1.00 46.06 108 PRO A CA 1
ATOM 791 C C . PRO A 1 108 ? 9.088 19.904 -1.834 1.00 46.06 108 PRO A C 1
ATOM 793 O O . PRO A 1 108 ? 9.120 20.485 -0.755 1.00 46.06 108 PRO A O 1
ATOM 796 N N . LEU A 1 109 ? 8.033 19.179 -2.206 1.00 51.38 109 LEU A N 1
ATOM 797 C CA . LEU A 1 109 ? 6.884 18.860 -1.348 1.00 51.38 109 LEU A CA 1
ATOM 798 C C . LEU A 1 109 ? 6.549 17.362 -1.088 1.00 51.38 109 LEU A C 1
ATOM 800 O O . LEU A 1 109 ? 5.395 17.066 -0.783 1.00 51.38 109 LEU A O 1
ATOM 804 N N . PRO A 1 110 ? 7.504 16.401 -1.069 1.00 59.28 110 PRO A N 1
ATOM 805 C CA . PRO A 1 110 ? 7.234 15.052 -0.530 1.00 59.28 110 PRO A CA 1
ATOM 806 C C . PRO A 1 110 ? 7.509 14.862 0.978 1.00 59.28 110 PRO A C 1
ATOM 808 O O . PRO A 1 110 ? 6.833 14.077 1.638 1.00 59.28 110 PRO A O 1
ATOM 811 N N . ALA A 1 111 ? 8.514 15.536 1.553 1.00 61.59 111 ALA A N 1
ATOM 812 C CA . ALA A 1 111 ? 9.066 15.139 2.859 1.00 61.59 111 ALA A CA 1
ATOM 813 C C . ALA A 1 111 ? 8.262 15.636 4.075 1.00 61.59 111 ALA A C 1
ATOM 815 O O . ALA A 1 111 ? 8.043 14.877 5.020 1.00 61.59 111 ALA A O 1
ATOM 816 N N . GLN A 1 112 ? 7.809 16.894 4.066 1.00 59.78 112 GLN A N 1
ATOM 817 C CA . GLN A 1 112 ? 7.105 17.494 5.207 1.00 59.78 112 GLN A CA 1
ATOM 818 C C . GLN A 1 112 ? 5.716 16.875 5.415 1.00 59.78 112 GLN A C 1
ATOM 820 O O . GLN A 1 112 ? 5.366 16.513 6.533 1.00 59.78 112 GLN A O 1
ATOM 825 N N . ARG A 1 113 ? 4.974 16.637 4.328 1.00 63.50 113 ARG A N 1
ATOM 826 C CA . ARG A 1 113 ? 3.647 16.006 4.383 1.00 63.50 113 ARG A CA 1
ATOM 827 C C . ARG A 1 113 ? 3.708 14.531 4.749 1.00 63.50 113 ARG A C 1
ATOM 829 O O . ARG A 1 113 ? 2.877 14.064 5.513 1.00 63.50 113 ARG A O 1
ATOM 836 N N . LEU A 1 114 ? 4.720 13.806 4.273 1.00 71.75 114 LEU A N 1
ATOM 837 C CA . LEU A 1 114 ? 4.975 12.447 4.747 1.00 71.75 114 LEU A CA 1
ATOM 838 C C . LEU A 1 114 ? 5.344 12.445 6.235 1.00 71.75 114 LEU A C 1
ATOM 840 O O . LEU A 1 114 ? 4.914 11.568 6.973 1.00 71.75 114 LEU A O 1
ATOM 844 N N . THR A 1 115 ? 6.097 13.443 6.699 1.00 73.94 115 THR A N 1
ATOM 845 C CA . THR A 1 115 ? 6.417 13.598 8.125 1.00 73.94 115 THR A CA 1
ATOM 846 C C . THR A 1 115 ? 5.163 13.864 8.964 1.00 73.94 115 THR A C 1
ATOM 848 O O . THR A 1 115 ? 5.045 13.312 10.055 1.00 73.94 115 THR A O 1
ATOM 851 N N . GLU A 1 116 ? 4.222 14.667 8.467 1.00 71.50 116 GLU A N 1
ATOM 852 C CA . GLU A 1 116 ? 2.914 14.912 9.096 1.00 71.50 116 GLU A CA 1
ATOM 853 C C . GLU A 1 116 ? 2.034 13.658 9.080 1.00 71.50 116 GLU A C 1
ATOM 855 O O . GLU A 1 116 ? 1.613 13.212 10.140 1.00 71.50 116 GLU A O 1
ATOM 860 N N . ALA A 1 117 ? 1.871 12.995 7.933 1.00 75.25 117 ALA A N 1
ATOM 861 C CA . ALA A 1 117 ? 1.089 11.762 7.838 1.00 75.25 117 ALA A CA 1
ATOM 862 C C . ALA A 1 117 ? 1.642 10.640 8.739 1.00 75.25 117 ALA A C 1
ATOM 864 O O . ALA A 1 117 ? 0.887 9.923 9.394 1.00 75.25 117 ALA A O 1
ATOM 865 N N . ARG A 1 118 ? 2.975 10.516 8.842 1.00 77.62 118 ARG A N 1
ATOM 866 C CA . ARG A 1 118 ? 3.625 9.585 9.783 1.00 77.62 118 ARG A CA 1
ATOM 867 C C . ARG A 1 118 ? 3.406 9.974 11.244 1.00 77.62 118 ARG A C 1
ATOM 869 O O . ARG A 1 118 ? 3.287 9.085 12.083 1.00 77.62 118 ARG A O 1
ATOM 876 N N . ARG A 1 119 ? 3.384 11.272 11.561 1.00 75.06 119 ARG A N 1
ATOM 877 C CA . ARG A 1 119 ? 3.113 11.780 12.917 1.00 75.06 119 ARG A CA 1
ATOM 878 C C . ARG A 1 119 ? 1.672 11.502 13.330 1.00 75.06 119 ARG A C 1
ATOM 880 O O . ARG A 1 119 ? 1.444 11.055 14.447 1.00 75.06 119 ARG A O 1
ATOM 887 N N . ASP A 1 120 ? 0.741 11.713 12.409 1.00 74.12 120 ASP A N 1
ATOM 888 C CA . ASP A 1 120 ? -0.694 11.563 12.641 1.00 74.12 120 ASP A CA 1
ATOM 889 C C . ASP A 1 120 ? -1.152 10.101 12.499 1.00 74.12 120 ASP A C 1
ATOM 891 O O . ASP A 1 120 ? -2.305 9.768 12.761 1.00 74.12 120 ASP A O 1
ATOM 895 N N . GLY A 1 121 ? -0.250 9.199 12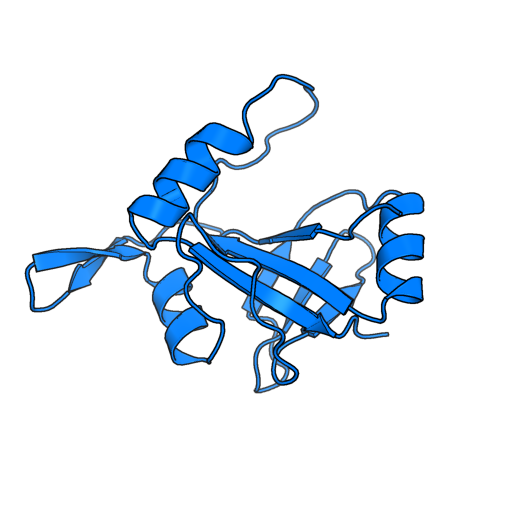.094 1.00 74.19 121 GLY A N 1
ATOM 896 C CA . GLY A 1 121 ? -0.543 7.779 11.916 1.00 74.19 121 GLY A CA 1
ATOM 897 C C . GLY A 1 121 ? -1.477 7.488 10.740 1.00 74.19 121 GLY A C 1
ATOM 898 O O . GLY A 1 121 ? -2.089 6.425 10.710 1.00 74.19 121 GLY A O 1
ATOM 899 N N . THR A 1 122 ? -1.568 8.405 9.777 1.00 83.44 122 THR A N 1
ATOM 900 C CA . THR A 1 122 ? -2.443 8.350 8.592 1.00 83.44 122 THR A CA 1
ATOM 901 C C . THR A 1 122 ? -1.715 7.795 7.366 1.00 8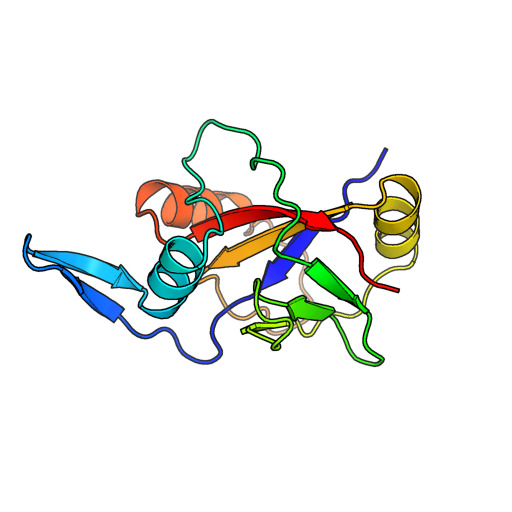3.44 122 THR A C 1
ATOM 903 O O . THR A 1 122 ? -2.029 8.114 6.218 1.00 83.44 122 THR A O 1
ATOM 906 N N . VAL A 1 123 ? -0.714 6.947 7.614 1.00 88.31 123 VAL A N 1
ATOM 907 C CA . VAL A 1 123 ? 0.069 6.272 6.585 1.00 88.31 123 VAL A CA 1
ATOM 908 C C . VAL A 1 123 ? 0.445 4.859 7.027 1.00 88.31 123 VAL A C 1
ATOM 910 O O . VAL A 1 123 ? 0.929 4.625 8.141 1.00 88.31 123 VAL A O 1
ATOM 913 N N . ALA A 1 124 ? 0.247 3.915 6.117 1.00 91.94 124 ALA A N 1
ATOM 914 C CA . ALA A 1 124 ? 0.713 2.545 6.216 1.00 91.94 124 ALA A CA 1
ATOM 915 C C . ALA A 1 124 ? 1.773 2.301 5.139 1.00 91.94 124 ALA A C 1
ATOM 917 O O . ALA A 1 124 ? 1.679 2.829 4.030 1.00 91.94 124 ALA A O 1
ATOM 918 N N . ALA A 1 125 ? 2.814 1.537 5.458 1.00 92.00 125 ALA A N 1
ATOM 919 C CA . ALA A 1 125 ? 3.860 1.243 4.489 1.00 92.00 125 ALA A CA 1
ATOM 920 C C . ALA A 1 125 ? 4.544 -0.090 4.757 1.00 92.00 125 ALA A C 1
ATOM 922 O O . ALA A 1 125 ? 4.800 -0.464 5.904 1.00 92.00 125 ALA A O 1
ATOM 923 N N . ALA A 1 126 ? 4.923 -0.760 3.674 1.00 94.00 126 ALA A N 1
ATOM 924 C CA . ALA A 1 126 ? 5.739 -1.959 3.729 1.00 94.00 126 ALA A CA 1
ATOM 925 C C . ALA A 1 126 ? 6.532 -2.176 2.444 1.00 94.00 126 ALA A C 1
ATOM 927 O O . ALA A 1 126 ? 6.173 -1.700 1.369 1.00 94.00 126 ALA A O 1
ATOM 928 N N . TRP A 1 127 ? 7.589 -2.971 2.551 1.00 94.31 127 TRP A N 1
ATOM 929 C CA . TRP A 1 127 ? 8.148 -3.672 1.406 1.00 94.31 127 TRP A CA 1
ATOM 930 C C . TRP A 1 127 ? 7.263 -4.865 1.067 1.00 94.31 127 TRP A C 1
ATOM 932 O O . TRP A 1 127 ? 7.123 -5.770 1.890 1.00 94.31 127 TRP A O 1
ATOM 942 N N . VAL A 1 128 ? 6.706 -4.866 -0.139 1.00 96.25 128 VAL A N 1
ATOM 943 C CA . VAL A 1 128 ? 5.796 -5.899 -0.646 1.00 96.25 128 VAL A CA 1
ATOM 944 C C . VAL A 1 128 ? 6.349 -6.518 -1.932 1.00 96.25 128 VAL A C 1
ATOM 946 O O . VAL A 1 128 ? 7.055 -5.822 -2.666 1.00 96.25 128 VAL A O 1
ATOM 949 N N . PRO A 1 129 ? 6.068 -7.799 -2.225 1.00 97.12 129 PRO A N 1
ATOM 950 C CA . PRO A 1 129 ? 6.376 -8.424 -3.505 1.00 97.12 129 PRO A CA 1
ATOM 951 C C . PRO A 1 129 ? 5.926 -7.596 -4.713 1.00 97.12 129 PRO A C 1
ATOM 953 O O . PRO A 1 129 ? 4.821 -7.045 -4.731 1.00 97.12 129 PRO A O 1
ATOM 956 N N . LEU A 1 130 ? 6.776 -7.556 -5.740 1.00 94.44 130 LEU A N 1
ATOM 957 C CA . LEU A 1 130 ? 6.341 -7.198 -7.088 1.00 94.44 130 LEU A CA 1
ATOM 958 C C . LEU A 1 130 ? 5.636 -8.419 -7.695 1.00 94.44 130 LEU A C 1
ATOM 960 O O . LEU A 1 130 ? 6.218 -9.501 -7.731 1.00 94.44 130 LEU A O 1
ATOM 964 N N . LEU A 1 131 ? 4.400 -8.239 -8.147 1.00 93.75 131 LEU A N 1
ATOM 965 C CA . LEU A 1 131 ? 3.627 -9.255 -8.855 1.00 93.75 131 LEU A CA 1
ATOM 966 C C . LEU A 1 131 ? 3.899 -9.120 -10.360 1.00 93.75 131 LEU A C 1
ATOM 968 O O . LEU A 1 131 ? 3.920 -8.000 -10.882 1.00 93.75 131 LEU A O 1
ATOM 972 N N . GLU A 1 132 ? 4.141 -10.249 -11.026 1.00 75.69 132 GLU A N 1
ATOM 973 C CA . GLU A 1 132 ? 4.362 -10.325 -12.479 1.00 75.69 132 GLU A CA 1
ATOM 974 C C . GLU A 1 132 ? 3.056 -10.344 -13.279 1.00 75.69 132 GLU A C 1
ATOM 976 O O . GLU A 1 132 ? 2.083 -10.990 -12.824 1.00 75.69 132 GLU A O 1
#

Radius of gyration: 14.43 Å; chains: 1; bounding box: 35×33×41 Å

Secondary structure (DSSP, 8-state):
----EEEE--SS--EEE-TTS-EEEHHHHHHHHTTPPB--TTSPPEE-SS-EEEEETTEEEEE-TTS-EEEEE-----HHHHHHHHHHTEEEEEEE------S----S-SHHHHHHHHHHT-EEEEEEEEE-

Sequence (132 aa):
MGVAVAWFEPASAAWTETLTGSRCEAQVEAAILLGLPRWPSATHPARVTTWGVGLRATGLALHDPTGHVFAYSVAEIPSNWTTAARALGAVAAVYGVGPLQQAVHPEPLPAQRLTEARRDGTVAAAWVPLLE